Protein AF-A0A392Q7S8-F1 (afdb_monomer_lite)

Structure (mmCIF, N/CA/C/O backbone):
data_AF-A0A392Q7S8-F1
#
_entry.id   AF-A0A392Q7S8-F1
#
loop_
_atom_site.group_PDB
_atom_site.id
_atom_site.type_symbol
_atom_site.label_atom_id
_atom_site.label_alt_id
_atom_site.label_comp_id
_atom_site.label_asym_id
_atom_site.label_entity_id
_atom_site.label_seq_id
_atom_site.pdbx_PDB_ins_code
_atom_site.Cartn_x
_atom_site.Cartn_y
_atom_site.Cartn_z
_atom_site.occupancy
_atom_site.B_iso_or_equiv
_atom_site.auth_seq_id
_atom_site.auth_comp_id
_atom_site.auth_asym_id
_atom_site.auth_atom_id
_atom_site.pdbx_PDB_model_num
ATOM 1 N N . MET A 1 1 ? 23.087 10.463 -50.591 1.00 42.12 1 MET A N 1
ATOM 2 C CA . MET A 1 1 ? 22.533 9.348 -49.797 1.00 42.12 1 MET A CA 1
ATOM 3 C C . MET A 1 1 ? 21.273 9.879 -49.137 1.00 42.12 1 MET A C 1
ATOM 5 O O . MET A 1 1 ? 21.380 10.633 -48.182 1.00 42.12 1 MET A O 1
ATOM 9 N N . ALA A 1 2 ? 20.110 9.649 -49.750 1.00 52.34 2 ALA A N 1
ATOM 10 C CA . ALA A 1 2 ? 18.843 10.126 -49.204 1.00 52.34 2 ALA A CA 1
ATOM 11 C C . ALA A 1 2 ? 18.521 9.294 -47.960 1.00 52.34 2 ALA A C 1
ATOM 13 O O . ALA A 1 2 ? 18.501 8.065 -48.031 1.00 52.34 2 ALA A O 1
ATOM 14 N N . ILE A 1 3 ? 18.333 9.957 -46.820 1.00 60.28 3 ILE A N 1
ATOM 15 C CA . ILE A 1 3 ? 17.739 9.323 -45.646 1.00 60.28 3 ILE A CA 1
ATOM 16 C C . ILE A 1 3 ? 16.333 8.916 -46.091 1.00 60.28 3 ILE A C 1
ATOM 18 O O . ILE A 1 3 ? 15.569 9.752 -46.557 1.00 60.28 3 ILE A O 1
ATOM 22 N N . ASN A 1 4 ? 16.042 7.617 -46.069 1.00 63.69 4 ASN A N 1
ATOM 23 C CA . ASN A 1 4 ? 14.743 7.085 -46.463 1.00 63.69 4 ASN A CA 1
ATOM 24 C C . ASN A 1 4 ? 13.683 7.668 -45.516 1.00 63.69 4 ASN A C 1
ATOM 26 O O . ASN A 1 4 ? 13.659 7.292 -44.344 1.00 63.69 4 ASN A O 1
ATOM 30 N N . ASP A 1 5 ? 12.825 8.567 -46.008 1.00 63.22 5 ASP A N 1
ATOM 31 C CA . ASP A 1 5 ? 11.768 9.233 -45.223 1.00 63.22 5 ASP A CA 1
ATOM 32 C C . ASP A 1 5 ? 10.828 8.237 -44.514 1.00 63.22 5 ASP A C 1
ATOM 34 O O . ASP A 1 5 ? 10.188 8.567 -43.518 1.00 63.22 5 ASP A O 1
ATOM 38 N N . ASN A 1 6 ? 10.810 6.975 -44.954 1.00 64.12 6 ASN A N 1
ATOM 39 C CA . ASN A 1 6 ? 10.038 5.893 -44.342 1.00 64.12 6 ASN A CA 1
ATOM 40 C C . ASN A 1 6 ? 10.679 5.296 -43.072 1.00 64.12 6 ASN A C 1
ATOM 42 O O . ASN A 1 6 ? 10.033 4.522 -42.372 1.00 64.12 6 ASN A O 1
ATOM 46 N N . MET A 1 7 ? 11.938 5.627 -42.764 1.00 70.50 7 MET A N 1
ATOM 47 C CA . MET A 1 7 ? 12.681 5.085 -41.616 1.00 70.50 7 MET A CA 1
ATOM 48 C C . MET A 1 7 ? 12.375 5.830 -40.308 1.00 70.50 7 MET A C 1
ATOM 50 O O . MET A 1 7 ? 12.442 5.256 -39.219 1.00 70.50 7 MET A O 1
ATOM 54 N N . TRP A 1 8 ? 12.016 7.110 -40.406 1.00 76.00 8 TRP A N 1
ATOM 55 C CA . TRP A 1 8 ? 11.710 7.950 -39.249 1.00 76.00 8 TRP A CA 1
ATOM 56 C C . TRP A 1 8 ? 10.408 7.538 -38.535 1.00 76.00 8 TRP A C 1
ATOM 58 O O . TRP A 1 8 ? 10.449 7.354 -37.317 1.00 76.00 8 TRP A O 1
ATOM 68 N N . PRO A 1 9 ? 9.284 7.270 -39.237 1.00 84.62 9 PRO A N 1
ATOM 69 C CA . PRO A 1 9 ? 8.069 6.761 -38.597 1.00 84.62 9 PRO A CA 1
ATOM 70 C C . PRO A 1 9 ? 8.275 5.407 -37.910 1.00 84.62 9 PRO A C 1
ATOM 72 O O . PRO A 1 9 ? 7.772 5.197 -36.809 1.00 84.62 9 PRO A O 1
ATOM 75 N N . THR A 1 10 ? 9.050 4.501 -38.517 1.00 85.38 10 THR A N 1
ATOM 76 C CA . THR A 1 10 ? 9.348 3.188 -37.922 1.00 85.38 10 THR A CA 1
ATOM 77 C C . THR A 1 10 ? 10.233 3.298 -36.685 1.00 85.38 10 THR A C 1
ATOM 79 O O . THR A 1 10 ? 10.014 2.582 -35.713 1.00 85.38 10 THR A O 1
ATOM 82 N N . PHE A 1 11 ? 11.201 4.219 -36.693 1.00 86.31 11 PHE A N 1
ATOM 83 C CA . PHE A 1 11 ? 12.052 4.478 -35.535 1.00 86.31 11 PHE A CA 1
ATOM 84 C C . PHE A 1 11 ? 11.253 5.071 -34.368 1.00 86.31 11 PHE A C 1
ATOM 86 O O . PHE A 1 11 ? 11.399 4.615 -33.237 1.00 86.31 11 PHE A O 1
ATOM 93 N N . ILE A 1 12 ? 10.359 6.029 -34.645 1.00 90.12 12 ILE A N 1
ATOM 94 C CA . ILE A 1 12 ? 9.453 6.584 -33.631 1.00 90.12 12 ILE A CA 1
ATOM 95 C C . ILE A 1 12 ? 8.543 5.494 -33.066 1.00 90.12 12 ILE A C 1
ATOM 97 O O . ILE A 1 12 ? 8.425 5.385 -31.851 1.00 90.12 12 ILE A O 1
ATOM 101 N N . ALA A 1 13 ? 7.927 4.672 -33.921 1.00 90.38 13 ALA A N 1
ATOM 102 C CA . ALA A 1 13 ? 7.036 3.604 -33.474 1.00 90.38 13 ALA A CA 1
ATOM 103 C C . ALA A 1 13 ? 7.753 2.603 -32.554 1.00 90.38 13 ALA A C 1
ATOM 105 O O . ALA A 1 13 ? 7.225 2.259 -31.499 1.00 90.38 13 ALA A O 1
ATOM 106 N N . TRP A 1 14 ? 8.976 2.196 -32.912 1.00 91.56 14 TRP A N 1
ATOM 107 C CA . TRP A 1 14 ? 9.806 1.336 -32.067 1.00 91.56 14 TRP A CA 1
ATOM 108 C C . TRP A 1 14 ? 10.146 2.004 -30.728 1.00 91.56 14 TRP A C 1
ATOM 110 O O . TRP A 1 14 ? 9.969 1.404 -29.673 1.00 91.56 14 TRP A O 1
ATOM 120 N N . TYR A 1 15 ? 10.569 3.269 -30.749 1.00 92.69 15 TYR A N 1
ATOM 121 C CA . TYR A 1 15 ? 10.921 3.997 -29.531 1.00 92.69 15 TYR A CA 1
ATOM 122 C C . TYR A 1 15 ? 9.717 4.208 -28.596 1.00 92.69 15 TYR A C 1
ATOM 124 O O . TYR A 1 15 ? 9.841 4.058 -27.382 1.00 92.69 15 TYR A O 1
ATOM 132 N N . CYS A 1 16 ? 8.535 4.506 -29.145 1.00 93.50 16 CYS A N 1
ATOM 133 C CA . CYS A 1 16 ? 7.290 4.569 -28.380 1.00 93.50 16 CYS A CA 1
ATOM 134 C C . CYS A 1 16 ? 6.945 3.214 -27.754 1.00 93.50 16 CYS A C 1
ATOM 136 O O . CYS A 1 16 ? 6.600 3.170 -26.579 1.00 93.50 16 CYS A O 1
ATOM 138 N N . GLN A 1 17 ? 7.103 2.116 -28.499 1.00 95.00 17 GLN A N 1
ATOM 139 C CA . GLN A 1 17 ? 6.862 0.773 -27.977 1.00 95.00 17 GLN A CA 1
ATOM 140 C C . GLN A 1 17 ? 7.783 0.446 -26.792 1.00 95.00 17 GLN A C 1
ATOM 142 O O . GLN A 1 17 ? 7.313 -0.082 -25.788 1.00 95.00 17 GLN A O 1
ATOM 147 N N . GLU A 1 18 ? 9.070 0.789 -26.870 1.00 95.00 18 GLU A N 1
ATOM 148 C CA . GLU A 1 18 ? 10.008 0.593 -25.755 1.00 95.00 18 GLU A CA 1
ATOM 149 C C . GLU A 1 18 ? 9.604 1.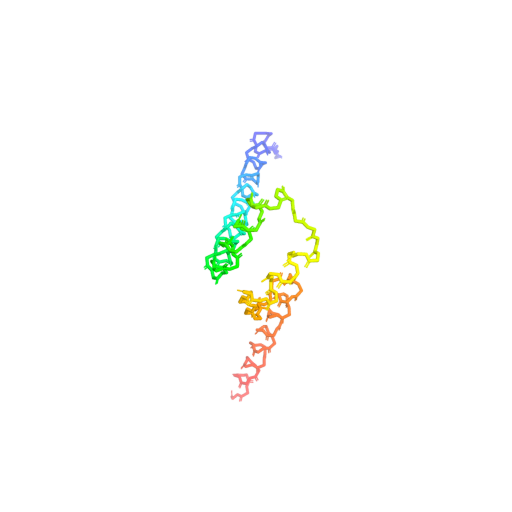407 -24.515 1.00 95.00 18 GLU A C 1
ATOM 151 O O . GLU A 1 18 ? 9.635 0.897 -23.392 1.00 95.00 18 GLU A O 1
ATOM 156 N N . ILE A 1 19 ? 9.164 2.657 -24.707 1.00 92.31 19 ILE A N 1
ATOM 157 C CA . ILE A 1 19 ? 8.651 3.497 -23.615 1.00 92.31 19 ILE A CA 1
ATOM 158 C C . ILE A 1 19 ? 7.395 2.882 -22.995 1.00 92.31 19 ILE A C 1
ATOM 160 O O . ILE A 1 19 ? 7.308 2.793 -21.770 1.00 92.31 19 ILE A O 1
ATOM 164 N N . ASP A 1 20 ? 6.439 2.448 -23.815 1.00 96.12 20 ASP A N 1
ATOM 165 C CA . ASP A 1 20 ? 5.183 1.862 -23.347 1.00 96.12 20 ASP A CA 1
ATOM 166 C C . ASP A 1 20 ? 5.432 0.570 -22.556 1.00 96.12 20 ASP A C 1
ATOM 168 O O . ASP A 1 20 ? 4.814 0.345 -21.511 1.00 96.12 20 ASP A O 1
ATOM 172 N N . LEU A 1 21 ? 6.381 -0.259 -23.006 1.00 96.38 21 LEU A N 1
ATOM 173 C CA . LEU A 1 21 ? 6.786 -1.477 -22.306 1.00 96.38 21 LEU A CA 1
ATOM 174 C C . LEU A 1 21 ? 7.393 -1.174 -20.930 1.00 96.38 21 LEU A C 1
ATOM 176 O O . LEU A 1 21 ? 7.017 -1.812 -19.940 1.00 96.38 21 LEU A O 1
ATOM 180 N N . GLU A 1 22 ? 8.294 -0.194 -20.828 1.00 91.31 22 GLU A N 1
ATOM 181 C CA . GLU A 1 22 ? 8.889 0.169 -19.537 1.00 91.31 22 GLU A CA 1
ATOM 182 C C . GLU A 1 22 ? 7.864 0.856 -18.618 1.00 91.31 22 GLU A C 1
ATOM 184 O O . GLU A 1 22 ? 7.817 0.565 -17.420 1.00 91.31 22 GLU A O 1
ATOM 189 N N . ALA A 1 23 ? 6.976 1.694 -19.161 1.00 91.25 23 ALA A N 1
ATOM 190 C CA . ALA A 1 23 ? 5.881 2.296 -18.403 1.00 91.25 23 ALA A CA 1
ATOM 191 C C . ALA A 1 23 ? 4.948 1.225 -17.811 1.00 91.25 23 ALA A C 1
ATOM 193 O O . ALA A 1 23 ? 4.617 1.274 -16.621 1.00 91.25 23 ALA A O 1
ATOM 194 N N . LEU A 1 24 ? 4.58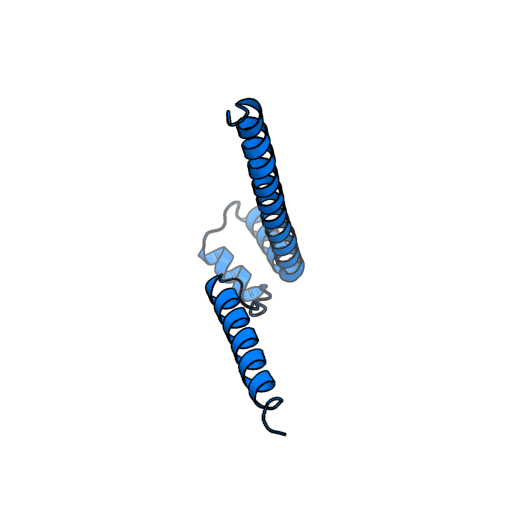2 0.211 -18.604 1.00 93.88 24 LEU A N 1
ATOM 195 C CA . LEU A 1 24 ? 3.767 -0.917 -18.151 1.00 93.88 24 LEU A CA 1
ATOM 196 C C . LEU A 1 24 ? 4.475 -1.731 -17.061 1.00 93.88 24 LEU A C 1
ATOM 198 O O . LEU A 1 24 ? 3.862 -2.126 -16.069 1.00 93.88 24 LEU A O 1
ATOM 202 N N . LYS A 1 25 ? 5.779 -1.961 -17.207 1.00 90.69 25 LYS A N 1
ATOM 203 C CA . LYS A 1 25 ? 6.585 -2.664 -16.205 1.00 90.69 25 LYS A CA 1
ATOM 204 C C . LYS A 1 25 ? 6.645 -1.905 -14.879 1.00 90.69 25 LYS A C 1
ATOM 206 O O . LYS A 1 25 ? 6.470 -2.521 -13.827 1.00 90.69 25 LYS A O 1
ATOM 211 N N . ILE A 1 26 ? 6.842 -0.585 -14.910 1.00 87.94 26 ILE A N 1
ATOM 212 C CA . ILE A 1 26 ? 6.819 0.264 -13.708 1.00 87.94 26 ILE A CA 1
ATOM 213 C C . ILE A 1 26 ? 5.440 0.209 -13.044 1.00 87.94 26 ILE A C 1
ATOM 215 O O . ILE A 1 26 ? 5.352 0.052 -11.823 1.00 87.94 26 ILE A O 1
ATOM 219 N N . LEU A 1 27 ? 4.364 0.294 -13.833 1.00 89.62 27 LEU A N 1
ATOM 220 C CA . LEU A 1 27 ? 2.997 0.187 -13.327 1.00 89.62 27 LEU A CA 1
ATOM 221 C C . LEU A 1 27 ? 2.767 -1.154 -12.619 1.00 89.62 27 LEU A C 1
ATOM 223 O O . LEU A 1 27 ? 2.302 -1.169 -11.479 1.00 89.62 27 LEU A O 1
ATOM 227 N N . ASN A 1 28 ? 3.146 -2.262 -13.257 1.00 91.81 28 ASN A N 1
ATOM 228 C CA . ASN A 1 28 ? 3.001 -3.604 -12.693 1.00 91.81 28 ASN A CA 1
ATOM 229 C C . ASN A 1 28 ? 3.815 -3.776 -11.403 1.00 91.81 28 ASN A C 1
ATOM 231 O O . ASN A 1 28 ? 3.304 -4.311 -10.421 1.00 91.81 28 ASN A O 1
ATOM 235 N N . LEU A 1 29 ? 5.049 -3.261 -11.365 1.00 87.88 29 LEU A N 1
ATOM 236 C CA . LEU A 1 29 ? 5.880 -3.275 -10.160 1.00 87.88 29 LEU A CA 1
ATOM 237 C C . LEU A 1 29 ? 5.209 -2.520 -9.004 1.00 87.88 29 LEU A C 1
ATOM 239 O O . LEU A 1 29 ? 5.179 -3.004 -7.872 1.00 87.88 29 LEU A O 1
ATOM 243 N N . CYS A 1 30 ? 4.668 -1.332 -9.274 1.00 86.19 30 CYS A N 1
ATOM 244 C CA . CYS A 1 30 ? 3.954 -0.542 -8.276 1.00 86.19 30 CYS A CA 1
ATOM 245 C C . CYS A 1 30 ? 2.674 -1.241 -7.801 1.00 86.19 30 CYS A C 1
ATOM 247 O O . CYS A 1 30 ? 2.398 -1.230 -6.601 1.00 86.19 30 CYS A O 1
ATOM 249 N N . TYR A 1 31 ? 1.927 -1.863 -8.716 1.00 90.81 31 TYR A N 1
ATOM 250 C CA . TYR A 1 31 ? 0.702 -2.595 -8.410 1.00 90.81 31 TYR A CA 1
ATOM 251 C C . TYR A 1 31 ? 0.962 -3.788 -7.486 1.00 90.81 31 TYR A C 1
ATOM 253 O O . TYR A 1 31 ? 0.374 -3.861 -6.406 1.00 90.81 31 TYR A O 1
ATOM 261 N N . GLU A 1 32 ? 1.882 -4.683 -7.859 1.00 91.38 32 GLU A N 1
ATOM 262 C CA . GLU A 1 32 ? 2.199 -5.856 -7.036 1.00 91.38 32 GLU A CA 1
ATOM 263 C C . GLU A 1 32 ? 2.754 -5.436 -5.675 1.00 91.38 32 GLU A C 1
ATOM 265 O O . GLU A 1 32 ? 2.326 -5.937 -4.637 1.00 91.38 32 GLU A O 1
ATOM 270 N N . ARG A 1 33 ? 3.603 -4.408 -5.641 1.00 86.50 33 ARG A N 1
ATOM 271 C CA . ARG A 1 33 ? 4.116 -3.860 -4.384 1.00 86.50 33 ARG A CA 1
ATOM 272 C C . ARG A 1 33 ? 3.012 -3.287 -3.494 1.00 86.50 33 ARG A C 1
ATOM 274 O O . ARG A 1 33 ? 3.060 -3.463 -2.277 1.00 86.50 33 ARG A O 1
ATOM 281 N N . ALA A 1 34 ? 2.041 -2.570 -4.058 1.00 87.75 34 ALA A N 1
ATOM 282 C CA . ALA A 1 34 ? 0.910 -2.044 -3.295 1.00 87.75 34 ALA A CA 1
ATOM 283 C C . ALA A 1 34 ? 0.037 -3.185 -2.751 1.00 87.75 34 ALA A C 1
ATOM 285 O O . ALA A 1 34 ? -0.332 -3.179 -1.576 1.00 87.75 34 ALA A O 1
ATOM 286 N N . LYS A 1 35 ? -0.221 -4.202 -3.575 1.00 92.25 35 LYS A N 1
ATOM 287 C CA . LYS A 1 35 ? -0.964 -5.407 -3.200 1.00 92.25 35 LYS A CA 1
ATOM 288 C C . LYS A 1 35 ? -0.280 -6.169 -2.065 1.00 92.25 35 LYS A C 1
ATOM 290 O O . LYS A 1 35 ? -0.942 -6.495 -1.083 1.00 92.25 35 LYS A O 1
ATOM 295 N N . GLU A 1 36 ? 1.033 -6.377 -2.136 1.00 90.62 36 GLU A N 1
ATOM 296 C CA . GLU A 1 36 ? 1.821 -6.974 -1.052 1.00 90.62 36 GLU A CA 1
ATOM 297 C C . GLU A 1 36 ? 1.718 -6.160 0.243 1.00 90.62 36 GLU A C 1
ATOM 299 O O . GLU A 1 36 ? 1.506 -6.728 1.313 1.00 90.62 36 GLU A O 1
ATOM 304 N N . MET A 1 37 ? 1.819 -4.827 0.167 1.00 88.19 37 MET A N 1
ATOM 305 C CA . MET A 1 37 ? 1.673 -3.960 1.343 1.00 88.19 37 MET A CA 1
ATOM 306 C C . MET A 1 37 ? 0.294 -4.100 1.992 1.00 88.19 37 MET A C 1
ATOM 308 O O . MET A 1 37 ? 0.208 -4.187 3.219 1.00 88.19 37 MET A O 1
ATOM 312 N N . MET A 1 38 ? -0.771 -4.138 1.188 1.00 90.75 38 MET A N 1
ATOM 313 C CA . MET A 1 38 ? -2.140 -4.326 1.674 1.00 90.75 38 MET A CA 1
ATOM 314 C C . MET A 1 38 ? -2.344 -5.719 2.277 1.00 90.75 38 MET A C 1
ATOM 316 O O . MET A 1 38 ? -2.983 -5.842 3.317 1.00 90.75 38 MET A O 1
ATOM 320 N N . GLN A 1 39 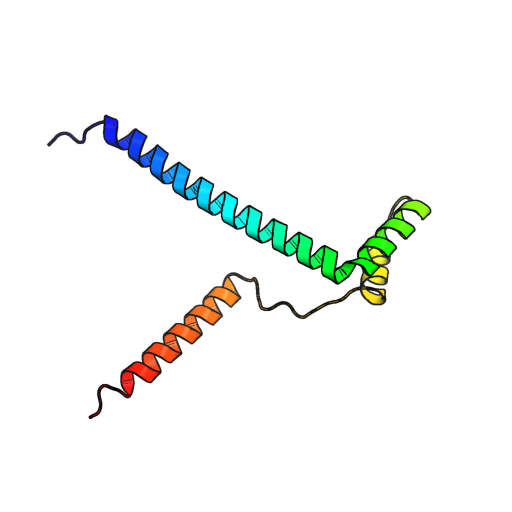? -1.776 -6.763 1.664 1.00 91.75 39 GLN A N 1
ATOM 321 C CA . GLN A 1 39 ? -1.835 -8.134 2.180 1.00 91.75 39 GLN A CA 1
ATOM 322 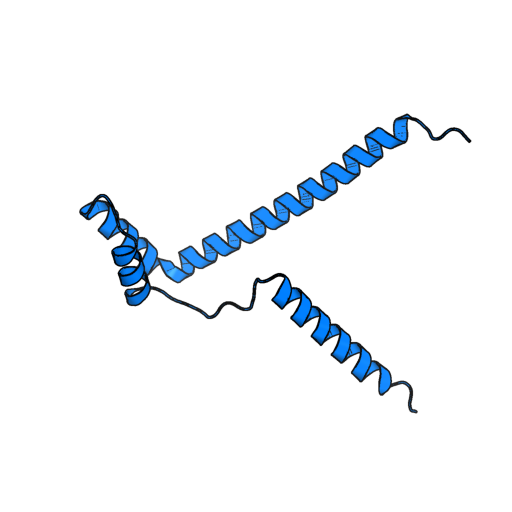C C . GLN A 1 39 ? -1.094 -8.272 3.512 1.00 91.75 39 GLN A C 1
ATOM 324 O O . GLN A 1 39 ? -1.624 -8.856 4.453 1.00 91.75 39 GLN A O 1
ATOM 329 N N . GLN A 1 40 ? 0.105 -7.697 3.620 1.00 91.25 40 GLN A N 1
ATOM 330 C CA . GLN A 1 40 ? 0.868 -7.684 4.870 1.00 91.25 40 GLN A CA 1
ATOM 331 C C . GLN A 1 40 ? 0.134 -6.925 5.976 1.00 91.25 40 GLN A C 1
ATOM 333 O O . GLN A 1 40 ? 0.237 -7.300 7.135 1.00 91.25 40 GLN A O 1
ATOM 338 N N . ASN A 1 41 ? -0.633 -5.893 5.625 1.00 92.81 41 ASN A N 1
ATOM 339 C CA . ASN A 1 41 ? -1.418 -5.091 6.559 1.00 92.81 41 ASN A CA 1
ATOM 340 C C . ASN A 1 41 ? -2.900 -5.500 6.579 1.00 92.81 41 ASN A C 1
ATOM 342 O O . ASN A 1 41 ? -3.758 -4.658 6.835 1.00 92.81 41 ASN A O 1
ATOM 346 N N . ARG A 1 42 ? -3.229 -6.776 6.320 1.00 94.31 42 ARG A N 1
ATOM 347 C CA . ARG A 1 42 ? -4.628 -7.219 6.193 1.00 94.31 42 ARG A CA 1
ATOM 348 C C . ARG A 1 42 ? -5.486 -6.845 7.404 1.00 94.31 42 ARG A C 1
ATOM 350 O O . ARG A 1 42 ? -6.563 -6.295 7.222 1.00 94.31 42 ARG A O 1
ATOM 357 N N . THR A 1 43 ? -4.969 -7.044 8.615 1.00 95.00 43 THR A N 1
ATOM 358 C CA . THR A 1 43 ? -5.656 -6.673 9.862 1.00 95.00 43 THR A CA 1
ATOM 359 C C . THR A 1 43 ? -5.967 -5.176 9.937 1.00 95.00 43 THR A C 1
ATOM 361 O O . THR A 1 43 ? -7.068 -4.796 10.322 1.00 95.00 43 THR A O 1
ATOM 364 N N . LEU A 1 44 ? -5.026 -4.318 9.531 1.00 95.50 44 LEU A N 1
ATOM 365 C CA . LEU A 1 44 ? -5.247 -2.873 9.444 1.00 95.50 44 LEU A CA 1
ATOM 366 C C . LEU A 1 44 ? -6.311 -2.536 8.392 1.00 95.50 44 LEU A C 1
ATOM 368 O O . LEU A 1 44 ? -7.167 -1.695 8.648 1.00 95.50 44 LEU A O 1
ATOM 372 N N . MET A 1 45 ? -6.276 -3.187 7.225 1.00 95.62 45 MET A N 1
ATOM 373 C CA . MET A 1 45 ? -7.262 -2.963 6.164 1.00 95.62 45 MET A CA 1
ATOM 374 C C . MET A 1 45 ? -8.673 -3.358 6.608 1.00 95.62 45 MET A C 1
ATOM 376 O O . MET A 1 45 ? -9.611 -2.598 6.378 1.00 95.62 45 MET A O 1
ATOM 380 N N . ASP A 1 46 ? -8.821 -4.499 7.282 1.00 97.00 46 ASP A N 1
ATOM 381 C CA . ASP A 1 46 ? -10.109 -4.948 7.814 1.00 97.00 46 ASP A CA 1
ATOM 382 C C . ASP A 1 46 ? -10.618 -3.977 8.901 1.00 97.00 46 ASP A C 1
ATOM 384 O O . ASP A 1 46 ? -11.789 -3.596 8.892 1.00 97.00 46 ASP A O 1
ATOM 388 N N . ALA A 1 47 ? -9.737 -3.491 9.786 1.00 96.81 47 ALA A N 1
ATOM 389 C CA . ALA A 1 47 ? -10.089 -2.498 10.805 1.00 96.81 47 ALA A CA 1
ATOM 390 C C . ALA A 1 47 ? -10.518 -1.147 10.199 1.00 96.81 47 ALA A C 1
ATOM 392 O O . ALA A 1 47 ? -11.520 -0.576 10.625 1.00 96.81 47 ALA A O 1
ATOM 393 N N . LEU A 1 48 ? -9.806 -0.665 9.172 1.00 96.19 48 LEU A N 1
ATOM 394 C CA . LEU A 1 48 ? -10.171 0.545 8.425 1.00 96.19 48 LEU A CA 1
ATOM 395 C C . LEU A 1 48 ? -11.561 0.421 7.799 1.00 96.19 48 LEU A C 1
ATOM 397 O O . LEU A 1 48 ? -12.355 1.354 7.891 1.00 96.19 48 LEU A O 1
ATOM 401 N N . VAL A 1 49 ? -11.860 -0.720 7.171 1.00 97.19 49 VAL A N 1
ATOM 402 C CA . VAL A 1 49 ? -13.164 -0.957 6.537 1.00 97.19 49 VAL A CA 1
ATOM 403 C C . VAL A 1 49 ? -14.277 -0.997 7.578 1.00 97.19 49 VAL A C 1
ATOM 405 O O . VAL A 1 49 ? -15.283 -0.317 7.392 1.00 97.19 49 VAL A O 1
ATOM 408 N N . ASN A 1 50 ? -14.097 -1.736 8.674 1.00 97.69 50 ASN A N 1
ATOM 409 C CA . ASN A 1 50 ? -15.101 -1.820 9.736 1.00 97.69 50 ASN A CA 1
ATOM 410 C C . ASN A 1 50 ? -15.423 -0.434 10.305 1.00 97.69 50 ASN A C 1
ATOM 412 O O . ASN A 1 50 ? -16.587 -0.040 10.369 1.00 97.69 50 ASN A O 1
ATOM 416 N N . GLU A 1 51 ? -14.392 0.350 10.626 1.00 97.38 51 GLU A N 1
ATOM 417 C CA . GLU A 1 51 ? -14.594 1.678 11.196 1.00 97.38 51 GLU A CA 1
ATOM 418 C C . GLU A 1 51 ? -15.207 2.659 10.181 1.00 97.38 51 GLU A C 1
ATOM 420 O O . GLU A 1 51 ? -16.063 3.469 10.537 1.00 97.38 51 GLU A O 1
ATOM 425 N N . LEU A 1 52 ? -14.843 2.562 8.898 1.00 97.75 52 LEU A N 1
ATOM 426 C CA . LEU A 1 52 ? -15.449 3.373 7.839 1.00 97.75 52 LEU A CA 1
ATOM 427 C C . LEU A 1 52 ? -16.928 3.017 7.614 1.00 97.75 52 LEU A C 1
ATOM 429 O O . LEU A 1 52 ? -17.741 3.904 7.354 1.00 97.75 52 LEU A O 1
ATOM 433 N N . VAL A 1 53 ? -17.302 1.740 7.730 1.00 97.88 53 VAL A N 1
ATOM 434 C CA . VAL A 1 53 ? -18.702 1.294 7.626 1.00 97.88 53 VAL A CA 1
ATOM 435 C C . VAL A 1 53 ? -19.550 1.883 8.755 1.00 97.88 53 VAL A C 1
ATOM 437 O O . VAL A 1 53 ? -20.678 2.324 8.494 1.00 97.88 53 VAL A O 1
ATOM 440 N N . GLU A 1 54 ? -19.001 1.933 9.969 1.00 97.19 54 GLU A N 1
ATOM 441 C CA . GLU A 1 54 ? -19.646 2.494 11.159 1.00 97.19 54 GLU A CA 1
ATOM 442 C C . GLU A 1 54 ? -19.729 4.026 11.106 1.00 97.19 54 GLU A C 1
ATOM 444 O O . GLU A 1 54 ? -20.821 4.590 11.192 1.00 97.19 54 GLU A O 1
ATOM 449 N N . LYS A 1 55 ? -18.594 4.710 10.914 1.00 96.81 55 LYS A N 1
ATOM 450 C CA . LYS A 1 55 ? -18.494 6.179 10.981 1.00 96.81 55 LYS A CA 1
ATOM 451 C C . LYS A 1 55 ? -18.872 6.904 9.690 1.00 96.81 55 LYS A C 1
ATOM 453 O O . LYS A 1 55 ? -19.075 8.115 9.717 1.00 96.81 55 LYS A O 1
ATOM 458 N N . LYS A 1 56 ? -18.936 6.203 8.551 1.00 95.75 56 LYS A N 1
ATOM 459 C CA . LYS A 1 56 ? -19.129 6.737 7.178 1.00 95.75 56 LYS A CA 1
ATOM 460 C C . LYS A 1 56 ? -18.008 7.625 6.639 1.00 95.75 56 LYS A C 1
ATOM 462 O O . LYS A 1 56 ? -17.941 7.840 5.433 1.00 95.75 56 LYS A O 1
ATOM 467 N N . SER A 1 57 ? -17.135 8.129 7.500 1.00 96.31 57 SER A N 1
ATOM 468 C CA . SER A 1 57 ? -15.955 8.905 7.143 1.00 96.31 57 SER A CA 1
ATOM 469 C C . SER A 1 57 ? -14.882 8.702 8.207 1.00 96.31 57 SER A C 1
ATOM 471 O O . SER A 1 57 ? -15.202 8.467 9.371 1.00 96.31 57 SER A O 1
ATOM 473 N N . LEU A 1 58 ? -13.619 8.799 7.806 1.00 97.12 58 LEU A N 1
ATOM 474 C CA . LEU A 1 58 ? -12.464 8.743 8.697 1.00 97.12 58 LEU A CA 1
ATOM 475 C C . LEU A 1 58 ? -11.622 9.994 8.470 1.00 97.12 58 LEU A C 1
ATOM 477 O O . LEU A 1 58 ? -11.338 10.353 7.325 1.00 97.12 58 LEU A O 1
ATOM 481 N N . ILE A 1 59 ? -11.204 10.643 9.555 1.00 96.81 59 ILE A N 1
ATOM 482 C CA . ILE A 1 59 ? -10.235 11.741 9.483 1.00 96.81 59 ILE A CA 1
ATOM 483 C C . ILE A 1 59 ? -8.808 11.200 9.592 1.00 96.81 59 ILE A C 1
ATOM 485 O O . ILE A 1 59 ? -8.573 10.031 9.910 1.00 96.81 59 ILE A O 1
ATOM 489 N N . LYS A 1 60 ? -7.826 12.059 9.320 1.00 95.06 60 LYS A N 1
ATOM 490 C CA . LYS A 1 60 ? -6.406 11.692 9.353 1.00 95.06 60 LYS A CA 1
ATOM 491 C C . LYS A 1 60 ? -6.012 11.050 10.686 1.00 95.06 60 LYS A C 1
ATOM 493 O O . LYS A 1 60 ? -5.236 10.098 10.703 1.00 95.06 60 LYS A O 1
ATOM 498 N N . GLU A 1 61 ? -6.555 11.561 11.782 1.00 96.88 61 GLU A N 1
ATOM 499 C CA . GLU A 1 61 ? -6.292 11.116 13.147 1.00 96.88 61 GLU A CA 1
ATOM 500 C C . GLU A 1 61 ? -6.838 9.703 13.395 1.00 96.88 61 GLU A C 1
ATOM 502 O O . GLU A 1 61 ? -6.155 8.891 14.021 1.00 96.88 61 GLU A O 1
ATOM 507 N N . ASP A 1 62 ? -8.016 9.371 12.849 1.00 95.56 62 ASP A N 1
ATOM 508 C CA . ASP A 1 62 ? -8.579 8.017 12.921 1.00 95.56 62 ASP A CA 1
ATOM 509 C C . ASP A 1 62 ? -7.668 7.015 12.207 1.00 95.56 62 ASP A C 1
ATOM 511 O O . ASP A 1 62 ? -7.311 5.977 12.764 1.00 95.56 62 ASP A O 1
ATOM 515 N N . ILE A 1 63 ? -7.237 7.361 10.990 1.00 94.12 63 ILE A N 1
ATOM 516 C CA . ILE A 1 63 ? -6.352 6.514 10.185 1.00 94.12 63 ILE A CA 1
ATOM 517 C C . ILE A 1 63 ? -4.998 6.349 10.883 1.00 94.12 63 ILE A C 1
ATOM 519 O O . ILE A 1 63 ? -4.494 5.232 10.983 1.00 94.12 63 ILE A O 1
ATOM 523 N N . ALA A 1 64 ? -4.413 7.431 11.405 1.00 94.50 64 ALA A N 1
ATOM 524 C CA . ALA A 1 64 ? -3.139 7.381 12.119 1.00 94.50 64 ALA A CA 1
ATOM 525 C C . ALA A 1 64 ? -3.215 6.480 13.362 1.00 94.50 64 ALA A C 1
ATOM 527 O O . ALA A 1 64 ? -2.317 5.666 13.585 1.00 94.50 64 ALA A O 1
ATOM 528 N N . ARG A 1 65 ? -4.309 6.569 14.130 1.00 96.31 65 ARG A N 1
ATOM 529 C CA . ARG A 1 65 ? -4.566 5.688 15.276 1.00 96.31 65 ARG A CA 1
ATOM 530 C C . ARG A 1 65 ? -4.683 4.226 14.845 1.00 96.31 65 ARG A C 1
ATOM 532 O O . ARG A 1 65 ? -4.065 3.364 15.462 1.00 96.31 65 ARG A O 1
ATOM 539 N N . LEU A 1 66 ? -5.440 3.934 13.788 1.00 95.19 66 LEU A N 1
ATOM 540 C CA . LEU A 1 66 ? -5.593 2.569 13.275 1.00 95.19 66 LEU A CA 1
ATOM 541 C C . LEU A 1 66 ? -4.260 1.983 12.798 1.00 95.19 66 LEU A C 1
ATOM 543 O O . LEU A 1 66 ? -3.935 0.844 13.130 1.00 95.19 66 LEU A O 1
ATOM 547 N N . VAL A 1 67 ? -3.452 2.778 12.093 1.00 93.06 67 VAL A N 1
ATOM 548 C CA . VAL A 1 67 ? -2.091 2.400 11.683 1.00 93.06 67 VAL A CA 1
ATOM 549 C C . VAL A 1 67 ? -1.211 2.113 12.899 1.00 93.06 67 VAL A C 1
ATOM 551 O O . VAL A 1 67 ? -0.466 1.140 12.884 1.00 93.06 67 VAL A O 1
ATOM 554 N N . GLN A 1 68 ? -1.303 2.909 13.963 1.00 92.88 68 GLN A N 1
ATOM 555 C CA . GLN A 1 68 ? -0.533 2.671 15.184 1.00 92.88 68 GLN A CA 1
ATOM 556 C C . GLN A 1 68 ? -0.934 1.366 15.891 1.00 92.88 68 GLN A C 1
ATOM 558 O O . GLN A 1 68 ? -0.079 0.699 16.467 1.00 92.88 68 GLN A O 1
ATOM 563 N N . LEU A 1 69 ? -2.217 0.997 15.842 1.00 93.31 69 LEU A N 1
ATOM 564 C CA . LEU A 1 69 ? -2.750 -0.201 16.501 1.00 93.31 69 LEU A CA 1
ATOM 565 C C . LEU A 1 69 ? -2.512 -1.492 15.707 1.00 93.31 69 LEU A C 1
ATOM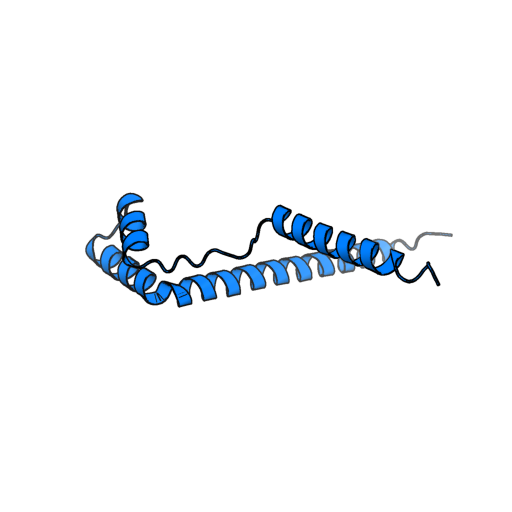 567 O O . LEU A 1 69 ? -2.270 -2.542 16.301 1.00 93.31 69 LEU A O 1
ATOM 571 N N . HIS A 1 70 ? -2.616 -1.434 14.377 1.00 92.38 70 HIS A N 1
ATOM 572 C CA . HIS A 1 70 ? -2.671 -2.625 13.520 1.00 92.38 70 HIS A CA 1
ATOM 573 C C . HIS A 1 70 ? -1.626 -2.646 12.399 1.00 92.38 70 HIS A C 1
ATOM 575 O O . HIS A 1 70 ? -1.535 -3.631 11.664 1.00 92.38 70 HIS A O 1
ATOM 581 N N . GLY A 1 71 ? -0.858 -1.570 12.231 1.00 85.88 71 GLY A N 1
ATOM 582 C CA . GLY A 1 71 ? 0.129 -1.444 11.169 1.00 85.88 71 GLY A CA 1
ATOM 583 C C . GLY A 1 71 ? 1.340 -2.343 11.389 1.00 85.88 71 GLY A C 1
ATOM 584 O O . GLY A 1 71 ? 2.007 -2.294 12.420 1.00 85.88 71 GLY A O 1
ATOM 585 N N . LEU A 1 72 ? 1.682 -3.115 10.363 1.00 80.12 72 LEU A N 1
ATOM 586 C CA . LEU A 1 72 ? 2.952 -3.818 10.256 1.00 80.12 72 LEU A CA 1
ATOM 587 C C . LEU A 1 72 ? 3.900 -2.963 9.416 1.00 80.12 72 LEU A C 1
ATOM 589 O O . LEU A 1 72 ? 4.042 -3.137 8.203 1.00 80.12 72 LEU A O 1
ATOM 593 N N . ILE A 1 73 ? 4.557 -2.010 10.079 1.00 65.06 73 ILE A N 1
ATOM 594 C CA . ILE A 1 73 ? 5.590 -1.177 9.461 1.00 65.06 73 ILE A CA 1
ATOM 595 C C . ILE A 1 73 ? 6.889 -1.983 9.435 1.00 65.06 73 ILE A C 1
ATOM 597 O O . ILE A 1 73 ? 7.725 -1.885 10.331 1.00 65.06 73 ILE A O 1
ATOM 601 N N . LYS A 1 74 ? 7.077 -2.803 8.398 1.00 62.44 74 LYS A N 1
ATOM 602 C CA . LYS A 1 74 ? 8.425 -3.284 8.085 1.00 62.44 74 LYS A CA 1
ATOM 603 C C . LYS A 1 74 ? 9.228 -2.102 7.529 1.00 62.44 74 LYS A C 1
ATOM 605 O O . LYS A 1 74 ? 8.738 -1.446 6.604 1.00 62.44 74 LYS A O 1
ATOM 610 N N . PRO A 1 75 ? 10.437 -1.812 8.048 1.00 54.34 75 PRO A N 1
ATOM 611 C CA . PRO A 1 75 ? 11.308 -0.822 7.436 1.00 54.34 75 PRO A CA 1
ATOM 612 C C . PRO A 1 75 ? 11.559 -1.259 5.997 1.00 54.34 75 PRO A C 1
ATOM 614 O O . PRO A 1 75 ? 12.006 -2.374 5.724 1.00 54.34 75 PRO A O 1
ATOM 617 N N . LYS A 1 76 ? 11.177 -0.402 5.057 1.00 57.78 76 LYS A N 1
ATOM 618 C CA . LYS A 1 76 ? 11.296 -0.719 3.646 1.00 57.78 76 LYS A CA 1
ATOM 619 C C . LYS A 1 76 ? 12.748 -0.511 3.243 1.00 57.78 76 LYS A C 1
ATOM 621 O O . LYS A 1 76 ? 13.247 0.609 3.326 1.00 57.78 76 LYS A O 1
ATOM 626 N N . MET A 1 77 ? 13.391 -1.584 2.775 1.00 52.62 77 MET A N 1
ATOM 627 C CA . MET A 1 77 ? 14.537 -1.483 1.869 1.00 52.62 77 MET A CA 1
ATOM 628 C C . MET A 1 77 ? 14.224 -0.428 0.805 1.00 52.62 77 MET A C 1
ATOM 630 O O . MET A 1 77 ? 13.065 -0.275 0.403 1.00 52.62 77 MET A O 1
ATOM 634 N N . PRO A 1 78 ? 15.205 0.369 0.408 1.00 55.28 78 PRO A N 1
ATOM 635 C CA . PRO A 1 78 ? 14.881 1.746 0.136 1.00 55.28 78 PRO A CA 1
ATOM 636 C C . PRO A 1 78 ? 14.457 1.898 -1.342 1.00 55.28 78 PRO A C 1
ATOM 638 O O . PRO A 1 78 ? 15.159 1.470 -2.253 1.00 55.28 78 PRO A O 1
ATOM 641 N N . ILE A 1 79 ? 13.241 2.422 -1.579 1.00 60.31 79 ILE A N 1
ATOM 642 C CA . ILE A 1 79 ? 12.713 2.743 -2.925 1.00 60.31 79 ILE A CA 1
ATOM 643 C C . ILE A 1 79 ? 12.718 4.265 -3.131 1.00 60.31 79 ILE A C 1
ATOM 645 O O . ILE A 1 79 ? 11.747 4.845 -3.611 1.00 60.31 79 ILE A O 1
ATOM 649 N N . SER A 1 80 ? 13.797 4.947 -2.744 1.00 70.62 80 SER A N 1
ATOM 650 C CA . SER A 1 80 ? 14.171 6.181 -3.434 1.00 70.62 80 SER A CA 1
ATOM 651 C C . SER A 1 80 ? 15.088 5.826 -4.594 1.00 70.62 80 SER A C 1
ATOM 653 O O . SER A 1 80 ? 15.978 4.986 -4.472 1.00 70.62 80 SER A O 1
ATOM 655 N N . ILE A 1 81 ? 14.928 6.525 -5.716 1.00 72.94 81 ILE A N 1
ATOM 656 C CA . ILE A 1 81 ? 15.914 6.514 -6.808 1.00 72.94 81 ILE A CA 1
ATOM 657 C C . ILE A 1 81 ? 17.304 6.897 -6.276 1.00 72.94 81 ILE A C 1
ATOM 659 O O . ILE A 1 81 ? 18.314 6.413 -6.784 1.00 72.94 81 ILE A O 1
ATOM 663 N N . LEU A 1 82 ? 17.358 7.732 -5.232 1.00 76.19 82 LEU A N 1
ATOM 664 C CA . LEU A 1 82 ? 18.600 8.065 -4.537 1.00 76.19 82 LEU A CA 1
ATOM 665 C C . LEU A 1 82 ? 19.213 6.833 -3.871 1.00 76.19 82 LEU A C 1
ATOM 667 O O . LEU A 1 82 ? 20.400 6.587 -4.038 1.00 76.19 82 LEU A O 1
ATOM 671 N N . ASP A 1 83 ? 18.398 6.000 -3.236 1.00 71.75 83 ASP A N 1
ATOM 672 C CA . ASP A 1 83 ? 18.883 4.812 -2.545 1.00 71.75 83 ASP A CA 1
ATOM 673 C C . ASP A 1 83 ? 19.319 3.712 -3.526 1.00 71.75 83 ASP A C 1
ATOM 675 O O . ASP A 1 83 ? 20.310 3.022 -3.287 1.00 71.75 83 ASP A O 1
ATOM 679 N N . ILE A 1 84 ? 18.635 3.591 -4.674 1.00 76.81 84 ILE A N 1
ATOM 680 C CA . ILE A 1 84 ? 19.059 2.730 -5.793 1.00 76.81 84 ILE A CA 1
ATOM 681 C C . ILE A 1 84 ? 20.401 3.218 -6.354 1.00 76.81 84 ILE A C 1
ATOM 683 O O . ILE A 1 84 ? 21.306 2.415 -6.586 1.00 76.81 84 ILE A O 1
ATOM 687 N N . ARG A 1 85 ? 20.556 4.535 -6.551 1.00 84.31 85 ARG A N 1
ATOM 688 C CA . ARG A 1 85 ? 21.817 5.149 -6.992 1.00 84.31 85 ARG A CA 1
ATOM 689 C C . ARG A 1 85 ? 22.938 4.890 -5.988 1.00 84.31 85 ARG A C 1
ATOM 691 O O . ARG A 1 85 ? 24.041 4.545 -6.403 1.00 84.31 85 ARG A O 1
ATOM 698 N N . ASP A 1 86 ? 22.666 5.036 -4.698 1.00 85.31 86 ASP A N 1
ATOM 699 C CA . ASP A 1 86 ? 23.653 4.834 -3.640 1.00 85.31 86 ASP A CA 1
ATOM 700 C C . ASP A 1 86 ? 24.031 3.355 -3.483 1.00 85.31 86 ASP A C 1
ATOM 702 O O . ASP A 1 86 ? 25.195 3.038 -3.236 1.00 85.31 86 ASP A O 1
ATOM 706 N N . ALA A 1 87 ? 23.091 2.427 -3.686 1.00 83.81 87 ALA A N 1
ATOM 707 C CA . ALA A 1 87 ? 23.383 0.997 -3.773 1.00 83.81 87 ALA A CA 1
ATOM 708 C C . ALA A 1 87 ? 24.271 0.671 -4.986 1.00 83.81 87 ALA A C 1
ATOM 710 O O . ALA A 1 87 ? 25.335 0.079 -4.824 1.00 83.81 87 ALA A O 1
ATOM 711 N N . LYS A 1 88 ? 23.908 1.147 -6.185 1.00 85.06 88 LYS A N 1
ATOM 712 C CA . LYS A 1 88 ? 24.696 0.933 -7.413 1.00 85.06 88 LYS A CA 1
ATOM 713 C C . LYS A 1 88 ? 26.093 1.545 -7.337 1.00 85.06 88 LYS A C 1
ATOM 715 O O . LYS A 1 88 ? 27.052 0.966 -7.843 1.00 85.06 88 LYS A O 1
ATOM 720 N N . ARG A 1 89 ? 26.228 2.703 -6.686 1.00 89.25 89 ARG A N 1
ATOM 721 C CA . ARG A 1 89 ? 27.529 3.335 -6.438 1.00 89.25 89 ARG A CA 1
ATOM 722 C C . ARG A 1 89 ? 28.409 2.473 -5.531 1.00 89.25 89 ARG A C 1
ATOM 724 O O . ARG A 1 89 ? 29.598 2.364 -5.811 1.00 89.25 89 ARG A O 1
ATOM 731 N N . ARG A 1 90 ? 27.843 1.869 -4.480 1.00 88.19 90 ARG A N 1
ATOM 732 C CA . ARG A 1 90 ? 28.577 0.958 -3.585 1.00 88.19 90 ARG A CA 1
ATOM 733 C C . ARG A 1 90 ? 29.046 -0.300 -4.314 1.00 88.19 90 ARG A C 1
ATOM 735 O O . ARG A 1 90 ? 30.234 -0.591 -4.268 1.00 88.19 90 ARG A O 1
ATOM 742 N N . GLU A 1 91 ? 28.164 -0.951 -5.074 1.00 87.38 91 GLU A N 1
ATOM 743 C CA . GLU A 1 91 ? 28.520 -2.111 -5.912 1.00 87.38 91 GLU A CA 1
ATOM 744 C C . GLU A 1 91 ? 29.696 -1.791 -6.855 1.00 87.38 91 GLU A C 1
ATOM 746 O O . GLU A 1 91 ? 30.659 -2.548 -6.950 1.00 87.38 91 GLU A O 1
ATOM 751 N N . LEU A 1 92 ? 29.659 -0.631 -7.521 1.00 89.50 92 LEU A N 1
ATOM 752 C CA . LEU A 1 92 ? 30.739 -0.204 -8.413 1.00 89.50 92 LEU A CA 1
ATOM 753 C C . LEU A 1 92 ? 32.066 0.012 -7.667 1.00 89.50 92 LEU A C 1
ATOM 755 O O . LEU A 1 92 ? 33.127 -0.342 -8.180 1.00 89.50 92 LEU A O 1
ATOM 759 N N . GLN A 1 93 ? 32.025 0.592 -6.465 1.00 90.94 93 GLN A N 1
ATOM 760 C CA . GLN A 1 93 ? 33.222 0.810 -5.647 1.00 90.94 93 GLN A CA 1
ATOM 761 C C . GLN A 1 93 ? 33.855 -0.508 -5.186 1.00 90.94 93 GLN A C 1
ATOM 763 O O . GLN A 1 93 ? 35.082 -0.621 -5.196 1.00 90.94 93 GLN A O 1
ATOM 768 N N . GLU A 1 94 ? 33.047 -1.505 -4.831 1.00 88.12 94 GLU A N 1
ATOM 769 C CA . GLU A 1 94 ? 33.520 -2.846 -4.464 1.00 88.12 94 GLU A CA 1
ATOM 770 C C . GLU A 1 94 ? 34.218 -3.538 -5.643 1.00 88.12 94 GLU A C 1
ATOM 772 O O . GLU A 1 94 ? 35.339 -4.024 -5.495 1.00 88.12 94 GLU A O 1
ATOM 777 N N . VAL A 1 95 ? 33.629 -3.492 -6.844 1.00 87.12 95 VAL A N 1
ATOM 778 C CA . VAL A 1 95 ? 34.241 -4.056 -8.063 1.0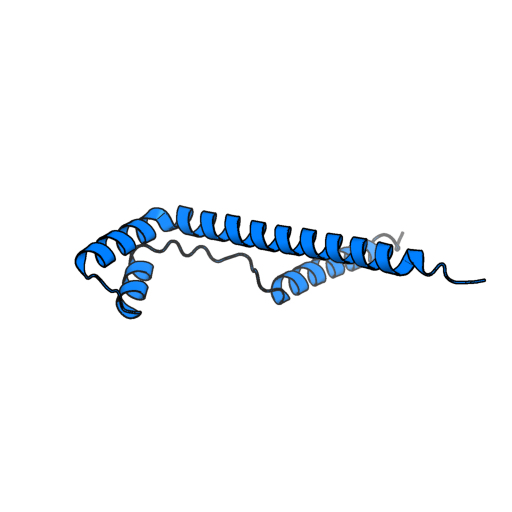0 87.12 95 VAL A CA 1
ATOM 779 C C . VAL A 1 95 ? 35.581 -3.386 -8.390 1.00 87.12 95 VAL A C 1
ATOM 781 O O . VAL A 1 95 ? 36.552 -4.069 -8.714 1.00 87.12 95 VAL A O 1
ATOM 784 N N . ILE A 1 96 ? 35.669 -2.058 -8.264 1.00 85.81 96 ILE A N 1
ATOM 785 C CA . ILE A 1 96 ? 36.914 -1.305 -8.502 1.00 85.81 96 ILE A CA 1
ATOM 786 C C . ILE A 1 96 ? 37.986 -1.639 -7.457 1.00 85.81 96 ILE A C 1
ATOM 788 O O . ILE A 1 96 ? 39.176 -1.608 -7.768 1.00 85.81 96 ILE A O 1
ATOM 792 N N . SER A 1 97 ? 37.587 -1.928 -6.220 1.00 82.12 97 SER A N 1
ATOM 793 C CA . SER A 1 97 ? 38.520 -2.243 -5.134 1.00 82.12 97 SER A CA 1
ATOM 794 C C . SER A 1 97 ? 39.068 -3.665 -5.278 1.00 82.12 97 SER A C 1
ATOM 796 O O . SER A 1 97 ? 40.277 -3.854 -5.193 1.00 82.12 97 SER A O 1
ATOM 798 N N . ASN A 1 98 ? 38.214 -4.628 -5.632 1.00 75.44 98 ASN A N 1
ATOM 799 C CA . ASN A 1 98 ? 38.607 -6.022 -5.855 1.00 75.44 98 ASN A CA 1
ATOM 800 C C . ASN A 1 98 ? 39.419 -6.208 -7.151 1.00 75.44 98 ASN A C 1
ATOM 802 O O . ASN A 1 98 ? 40.323 -7.035 -7.204 1.00 75.44 98 ASN A O 1
ATOM 806 N N . GLY A 1 99 ? 39.158 -5.408 -8.192 1.00 62.25 99 GLY A N 1
ATOM 807 C CA . GLY A 1 99 ? 39.944 -5.427 -9.433 1.00 62.25 99 GLY A CA 1
ATOM 808 C C . GLY A 1 99 ? 41.360 -4.846 -9.303 1.00 62.25 99 GLY A C 1
ATOM 809 O O . GLY A 1 99 ? 42.198 -5.085 -10.166 1.00 62.25 99 GLY A O 1
ATOM 810 N N . LYS A 1 100 ? 41.658 -4.099 -8.229 1.00 57.44 100 LYS A N 1
ATOM 811 C CA . LYS A 1 100 ? 43.010 -3.577 -7.948 1.00 57.44 100 LYS A CA 1
ATOM 812 C C . LYS A 1 100 ? 43.917 -4.583 -7.236 1.00 57.44 100 LYS A C 1
ATOM 814 O O . LYS A 1 100 ? 45.125 -4.359 -7.190 1.00 57.44 100 LYS A O 1
ATOM 819 N N . GLU A 1 101 ? 43.366 -5.667 -6.690 1.00 53.19 101 GLU A N 1
ATOM 820 C CA . GLU A 1 101 ? 44.148 -6.736 -6.053 1.00 53.19 101 GLU A CA 1
ATOM 821 C C . GLU A 1 101 ? 44.684 -7.754 -7.072 1.00 53.19 101 GLU A C 1
ATOM 823 O O . GLU A 1 101 ? 45.728 -8.356 -6.840 1.00 53.19 101 GLU A O 1
ATOM 828 N N . THR A 1 102 ? 44.046 -7.893 -8.238 1.00 51.03 102 THR A N 1
ATOM 829 C CA . THR A 1 102 ? 44.460 -8.843 -9.288 1.00 51.03 102 THR A CA 1
ATOM 830 C C . THR A 1 102 ? 45.564 -8.338 -10.219 1.00 51.03 102 THR A C 1
ATOM 832 O O . THR A 1 102 ? 46.053 -9.113 -11.031 1.00 51.03 102 THR A O 1
ATOM 835 N N . ASP A 1 103 ? 45.969 -7.068 -10.110 1.00 52.41 103 ASP A N 1
ATOM 836 C CA . ASP A 1 103 ? 46.996 -6.441 -10.968 1.00 52.41 103 ASP A CA 1
ATOM 837 C C . ASP A 1 103 ? 48.336 -6.221 -10.225 1.00 52.41 103 ASP A C 1
ATOM 839 O O . ASP A 1 103 ? 49.194 -5.438 -10.631 1.00 52.41 103 ASP A O 1
ATOM 843 N N . LYS A 1 104 ? 48.510 -6.896 -9.079 1.00 50.28 104 LYS A N 1
ATOM 844 C CA . LYS A 1 104 ? 49.772 -6.975 -8.327 1.00 50.28 104 LYS A CA 1
ATOM 845 C C . LYS A 1 104 ? 50.131 -8.436 -8.022 1.00 50.28 104 LYS A C 1
ATOM 847 O O . LYS A 1 104 ? 50.124 -8.863 -6.868 1.00 50.28 104 LYS A O 1
ATOM 852 N N . SER A 1 105 ? 50.450 -9.208 -9.055 1.00 39.97 105 SER A N 1
ATOM 853 C CA . SER A 1 105 ? 51.280 -10.420 -8.964 1.00 39.97 105 SER A CA 1
ATOM 854 C C . SER A 1 105 ? 52.120 -10.566 -10.217 1.00 39.97 105 SER A C 1
ATOM 856 O O . SER A 1 105 ? 51.556 -10.366 -11.312 1.00 39.97 105 SER A O 1
#

InterPro domains:
  IPR037219 Peptidase M41-like [G3DSA:1.20.58.760] (5-72)
  IPR037219 Peptidase M41-like [SSF140990] (11-72)

Organism: NCBI:txid97028

pLDDT: mean 83.57, std 14.97, range [39.97, 97.88]

Radius of gyration: 24.47 Å; chains: 1; bounding box: 71×22×66 Å

Sequence (105 aa):
MAINDNMWPTFIAWYCQEIDLEALKILNLCYERAKEMMQQNRTLMDALVNELVEKKSLIKEDIARLVQLHGLIKPKMPISILDIRDAKRRELQEVISNGKETDKS

Secondary structure (DSSP, 8-state):
----TTHHHHHHHHHHHHHHHHHHHHHHHHHHHHHHHHHHTHHHHHHHHHHHHHHS---HHHHHHHHHHH---PPP---SHHHHHHHHHHHHHHHHHHTTTTT--

Foldseek 3Di:
DDPPPVVVVVVVVVVVVVVVVVVVVVVVVVVVVVVVQCVVQVVLVVVVVVVCVVVVDDDPVRSVVSCVVRNPDDPDPDPDPVSVVVVVVVVVVVVVVVVVVVVPD